Protein AF-A0A401RRT0-F1 (afdb_monomer_lite)

Secondary structure (DSSP, 8-state):
-EEEEEEEE--S---S--S-----EEEEEEEE---TTS--SEEEEE---SS--TT---BTTB--SEEEEEE-TTSHHHHTT--TTPEEEEEEE-

pLDDT: mean 80.52, std 15.67, range [43.44, 97.25]

Foldseek 3Di:
DKKFKKWDFDPDDDPDDDPDPPRDIDIDIFDFDDDPPDDQFFDKDFDDDPDDPPPDDADSQRRAGMFTCAGHVPGRCVVRPHGHGMGTDDMDDD

Structure (mmCIF, N/CA/C/O backbone):
data_AF-A0A401RRT0-F1
#
_entry.id   AF-A0A401RRT0-F1
#
loop_
_atom_site.group_PDB
_atom_site.id
_atom_site.type_symbol
_atom_site.label_atom_id
_atom_site.label_alt_id
_atom_site.label_comp_id
_atom_site.label_asym_id
_atom_site.label_entity_id
_atom_site.label_seq_id
_atom_site.pdbx_PDB_ins_code
_atom_site.Cartn_x
_atom_site.Cartn_y
_atom_site.Cartn_z
_atom_site.occupancy
_atom_site.B_iso_or_equiv
_atom_site.auth_seq_id
_atom_site.auth_comp_id
_atom_site.auth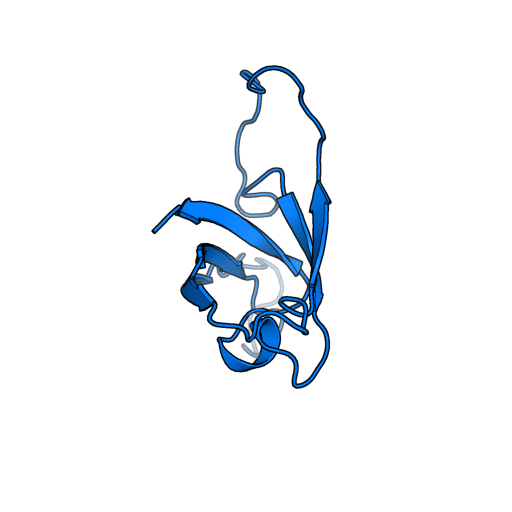_asym_id
_atom_site.auth_atom_id
_atom_site.pdbx_PDB_model_num
ATOM 1 N N . MET A 1 1 ? -10.300 11.451 7.253 1.00 62.38 1 MET A N 1
ATOM 2 C CA . MET A 1 1 ? -10.505 10.591 6.066 1.00 62.38 1 MET A CA 1
ATOM 3 C C . MET A 1 1 ? -9.206 10.584 5.272 1.00 62.38 1 MET A C 1
ATOM 5 O O . MET A 1 1 ? -8.484 11.570 5.344 1.00 62.38 1 MET A O 1
ATOM 9 N N . LYS A 1 2 ? -8.836 9.476 4.622 1.00 72.62 2 LYS A N 1
ATOM 10 C CA . LYS A 1 2 ? -7.665 9.435 3.727 1.00 72.62 2 LYS A CA 1
ATOM 11 C C . LYS A 1 2 ? -8.029 8.714 2.439 1.00 72.62 2 LYS A C 1
ATOM 13 O O . LYS A 1 2 ? -8.689 7.683 2.506 1.00 72.62 2 LYS A O 1
ATOM 18 N N . THR A 1 3 ? -7.571 9.226 1.306 1.00 69.56 3 THR A N 1
ATOM 19 C CA . THR A 1 3 ? -7.701 8.552 0.007 1.00 69.56 3 THR A CA 1
ATOM 20 C C . THR A 1 3 ? -6.342 7.987 -0.380 1.00 69.56 3 THR A C 1
ATOM 22 O O . THR A 1 3 ? -5.337 8.678 -0.215 1.00 69.56 3 THR A O 1
ATOM 25 N N . ALA A 1 4 ?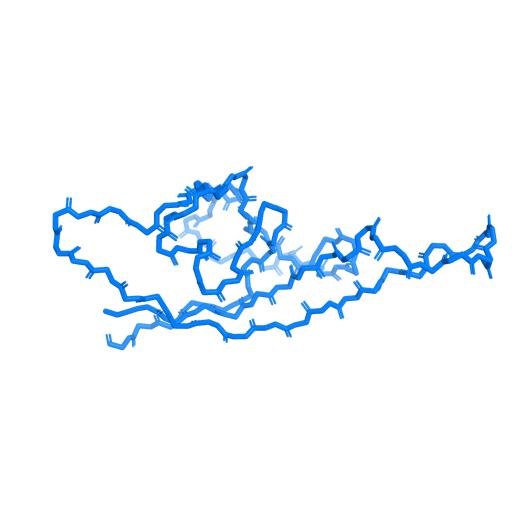 -6.297 6.749 -0.863 1.00 69.88 4 ALA A N 1
ATOM 26 C CA . ALA A 1 4 ? -5.076 6.125 -1.360 1.00 69.88 4 ALA A CA 1
ATOM 27 C C . ALA A 1 4 ? -5.324 5.520 -2.744 1.00 69.88 4 ALA A C 1
ATOM 29 O O . ALA A 1 4 ? -6.253 4.727 -2.906 1.00 69.88 4 ALA A O 1
ATOM 30 N N . ALA A 1 5 ? -4.493 5.887 -3.717 1.00 72.69 5 ALA A N 1
ATOM 31 C CA . ALA A 1 5 ? -4.388 5.198 -4.997 1.00 72.69 5 ALA A CA 1
ATOM 32 C C . ALA A 1 5 ? -3.298 4.132 -4.888 1.00 72.69 5 ALA A C 1
ATOM 34 O O . ALA A 1 5 ? -2.215 4.390 -4.351 1.00 72.69 5 ALA A O 1
ATOM 35 N N . VAL A 1 6 ? -3.607 2.925 -5.344 1.00 78.56 6 VAL A N 1
ATOM 36 C CA . VAL A 1 6 ? -2.846 1.723 -5.028 1.00 78.56 6 VAL A CA 1
ATOM 37 C C . VAL A 1 6 ? -2.742 0.805 -6.233 1.00 78.56 6 VAL A C 1
ATOM 39 O O . VAL A 1 6 ? -3.712 0.629 -6.965 1.00 78.56 6 VAL A O 1
ATOM 42 N N . LEU A 1 7 ? -1.576 0.181 -6.385 1.00 74.50 7 LEU A N 1
ATOM 43 C CA . LEU A 1 7 ? -1.315 -0.836 -7.394 1.00 74.50 7 LEU A CA 1
ATOM 44 C C . LEU A 1 7 ? -1.117 -2.209 -6.745 1.00 74.50 7 LEU A C 1
ATOM 46 O O . LEU A 1 7 ? -0.188 -2.381 -5.955 1.00 74.50 7 LEU A O 1
ATOM 50 N N . GLY A 1 8 ? -1.970 -3.178 -7.077 1.00 65.00 8 GLY A N 1
ATOM 51 C CA . GLY A 1 8 ? -1.865 -4.566 -6.617 1.00 65.00 8 GLY A CA 1
ATOM 52 C C . GLY A 1 8 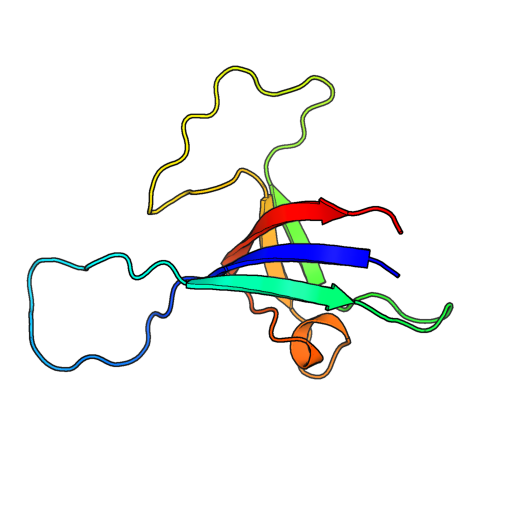? -1.433 -5.516 -7.739 1.00 65.00 8 GLY A C 1
ATOM 53 O O . GLY A 1 8 ? -1.760 -5.299 -8.904 1.00 65.00 8 GLY A O 1
ATOM 54 N N . SER A 1 9 ? -0.708 -6.586 -7.392 1.00 56.97 9 SER A N 1
ATOM 55 C CA . SER A 1 9 ? -0.427 -7.716 -8.294 1.00 56.97 9 SER A CA 1
ATOM 56 C C . SER A 1 9 ? -1.309 -8.911 -7.935 1.00 56.97 9 SER A C 1
ATOM 58 O O . SER A 1 9 ? -1.186 -9.482 -6.848 1.00 56.97 9 SER A O 1
ATOM 60 N N . ASN A 1 10 ? -2.181 -9.327 -8.856 1.00 53.53 10 ASN A N 1
ATOM 61 C CA . ASN A 1 10 ? -2.978 -10.543 -8.701 1.00 53.53 10 ASN A CA 1
ATOM 62 C C . ASN A 1 10 ? -2.138 -11.778 -9.065 1.00 53.53 10 ASN A C 1
ATOM 64 O O . ASN A 1 10 ? -2.055 -12.176 -10.222 1.00 53.53 10 ASN A O 1
ATOM 68 N N . ASN A 1 11 ? -1.570 -12.453 -8.063 1.00 48.91 11 ASN A N 1
ATOM 69 C CA . ASN A 1 11 ? -0.860 -13.733 -8.248 1.00 48.91 11 ASN A CA 1
ATOM 70 C C . ASN A 1 11 ? -1.810 -14.944 -8.390 1.00 48.91 11 ASN A C 1
ATOM 72 O O . ASN A 1 11 ? -1.427 -16.083 -8.121 1.00 48.91 11 ASN A O 1
ATOM 76 N N . GLY A 1 12 ? -3.076 -14.727 -8.753 1.00 53.09 12 GLY A N 1
ATOM 77 C CA . GLY A 1 12 ? -4.119 -15.740 -8.655 1.00 53.09 12 GLY A CA 1
ATOM 78 C C . GLY A 1 12 ? -5.030 -15.798 -9.872 1.00 53.09 12 GLY A C 1
ATOM 79 O O . GLY A 1 12 ? -5.998 -15.052 -9.932 1.00 53.09 12 GLY A O 1
ATOM 80 N N . ARG A 1 13 ? -4.799 -16.827 -10.704 1.00 54.78 13 ARG A N 1
ATOM 81 C CA . ARG A 1 13 ? -5.723 -17.448 -11.680 1.00 54.78 13 ARG A CA 1
ATOM 82 C C . ARG A 1 13 ? -5.742 -16.891 -13.110 1.00 54.78 13 ARG A C 1
ATOM 84 O O . ARG A 1 13 ? -6.749 -16.337 -13.521 1.00 54.78 13 ARG A O 1
ATOM 91 N N . TYR A 1 14 ? -4.763 -17.296 -13.919 1.00 45.28 14 TYR A N 1
ATOM 92 C CA . TYR A 1 14 ? -5.059 -17.789 -15.271 1.00 45.28 14 TYR A CA 1
ATOM 93 C C . TYR A 1 14 ? -4.256 -19.069 -15.508 1.00 45.28 14 TYR A C 1
ATOM 95 O O . TYR A 1 14 ? -3.029 -19.076 -15.508 1.00 45.28 14 TYR A O 1
ATOM 103 N N . LEU A 1 15 ? -4.971 -20.193 -15.601 1.00 49.72 15 LEU A N 1
ATOM 104 C CA . LEU A 1 15 ? -4.404 -21.437 -16.103 1.00 49.72 15 LEU A CA 1
ATOM 105 C C . LEU A 1 15 ? -4.084 -21.216 -17.586 1.00 49.72 15 LEU A C 1
ATOM 107 O O . LEU A 1 15 ? -4.989 -20.838 -18.326 1.00 49.72 15 LEU A O 1
ATOM 111 N N . LEU A 1 16 ? -2.846 -21.541 -17.981 1.00 50.16 16 LEU A N 1
ATOM 112 C CA . LEU A 1 16 ? -2.371 -21.731 -19.360 1.00 50.16 16 LEU A CA 1
ATOM 113 C C . LEU A 1 16 ? -1.720 -20.519 -20.070 1.00 50.16 16 LEU A C 1
ATOM 115 O O . LEU A 1 16 ? -2.244 -20.060 -21.072 1.00 50.16 16 LEU A O 1
ATOM 119 N N . ASP A 1 17 ? -0.535 -20.080 -19.631 1.00 43.44 17 ASP A N 1
ATOM 120 C CA . ASP A 1 17 ? 0.636 -19.927 -20.523 1.00 43.44 17 ASP A CA 1
ATOM 121 C C . ASP A 1 17 ? 1.924 -19.770 -19.690 1.00 43.44 17 ASP A C 1
ATOM 123 O O . ASP A 1 17 ? 1.945 -19.088 -18.670 1.00 43.44 17 ASP A O 1
ATOM 127 N N . SER A 1 18 ? 2.983 -20.487 -20.054 1.00 52.56 18 SER A N 1
ATOM 128 C CA . SER A 1 18 ? 4.045 -20.915 -19.130 1.00 52.56 18 SER A CA 1
ATOM 129 C C . SER A 1 18 ? 5.359 -20.125 -19.214 1.00 52.56 18 SER A C 1
ATOM 131 O O . SER A 1 18 ? 6.302 -20.528 -18.537 1.00 52.56 18 SER A O 1
ATOM 133 N N . PHE A 1 19 ? 5.495 -19.042 -19.993 1.00 48.78 19 PHE A N 1
ATOM 134 C CA . PHE A 1 19 ? 6.807 -18.357 -20.109 1.00 48.78 19 PHE A CA 1
ATOM 135 C C . PHE A 1 19 ? 6.804 -16.827 -20.239 1.00 48.78 19 PHE A C 1
ATOM 137 O O . PHE A 1 19 ? 7.881 -16.234 -20.250 1.00 48.78 19 PHE A O 1
ATOM 144 N N . TYR A 1 20 ? 5.647 -16.171 -20.248 1.00 51.00 20 TYR A N 1
ATOM 145 C CA . TYR A 1 20 ? 5.547 -14.731 -20.020 1.00 51.00 20 TYR A CA 1
ATOM 146 C C . TYR A 1 20 ? 4.652 -14.533 -18.804 1.00 51.00 20 TYR A C 1
ATOM 148 O O . TYR A 1 20 ? 3.434 -14.648 -18.885 1.00 51.00 20 TYR A O 1
ATOM 156 N N . SER A 1 21 ? 5.266 -14.315 -17.641 1.00 55.12 21 SER A N 1
ATOM 157 C CA . SER A 1 21 ? 4.533 -13.846 -16.469 1.00 55.12 21 SER A CA 1
ATOM 158 C C . SER A 1 21 ? 4.097 -12.414 -16.759 1.00 55.12 21 SER A C 1
ATOM 160 O O . SER A 1 21 ? 4.824 -11.475 -16.435 1.00 55.12 21 SER A O 1
ATOM 162 N N . ASP A 1 22 ? 2.960 -12.241 -17.429 1.00 62.84 22 ASP A N 1
ATOM 163 C CA . ASP A 1 22 ? 2.374 -10.921 -17.612 1.00 62.84 22 ASP A CA 1
ATOM 164 C C . ASP A 1 22 ? 2.124 -10.348 -16.217 1.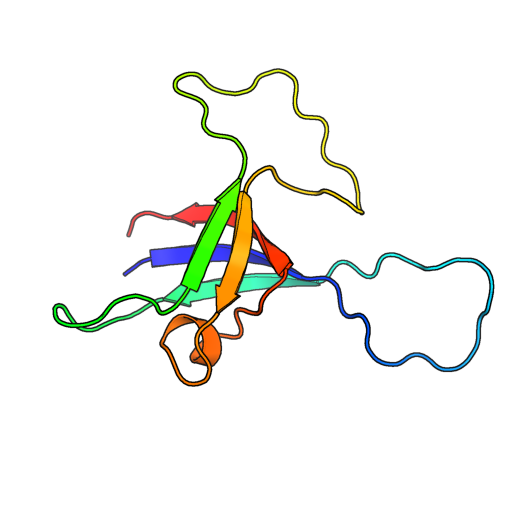00 62.84 22 ASP A C 1
ATOM 166 O O . ASP A 1 22 ? 1.345 -10.881 -15.424 1.00 62.84 22 ASP A O 1
ATOM 170 N N . CYS A 1 23 ? 2.865 -9.295 -15.874 1.00 61.50 23 CYS A N 1
ATOM 171 C CA . CYS A 1 23 ? 2.654 -8.557 -14.641 1.00 61.50 23 CYS A CA 1
ATOM 172 C C . CYS A 1 23 ? 1.314 -7.833 -14.788 1.00 61.50 23 CYS A C 1
ATOM 174 O O . CYS A 1 23 ? 1.242 -6.739 -15.348 1.00 61.50 23 CYS A O 1
ATOM 176 N N . ILE A 1 24 ? 0.234 -8.495 -14.366 1.00 69.06 24 ILE A N 1
ATOM 177 C CA . ILE A 1 24 ? -1.100 -7.904 -14.365 1.00 69.06 24 ILE A CA 1
ATOM 178 C C . ILE A 1 24 ? -1.133 -6.886 -13.232 1.00 69.06 24 ILE A C 1
ATOM 180 O O . ILE A 1 24 ? -1.138 -7.226 -12.048 1.00 69.06 24 ILE A O 1
ATOM 184 N N . ILE A 1 25 ? -1.127 -5.629 -13.645 1.00 75.88 25 ILE A N 1
ATOM 185 C CA . ILE A 1 25 ? -1.196 -4.458 -12.794 1.00 75.88 25 ILE A CA 1
ATOM 186 C C . ILE A 1 25 ? -2.668 -4.085 -12.607 1.00 75.88 25 ILE A C 1
ATOM 188 O O . ILE A 1 25 ? -3.343 -3.739 -13.576 1.00 75.88 25 ILE A O 1
ATOM 192 N N . GLU A 1 26 ? -3.161 -4.125 -11.369 1.00 83.19 26 GLU A N 1
ATOM 193 C CA . GLU A 1 26 ? -4.494 -3.624 -11.025 1.00 83.19 26 GLU A CA 1
ATOM 194 C C . GLU A 1 26 ? -4.394 -2.337 -10.210 1.00 83.19 26 GLU A C 1
ATOM 196 O O . GLU A 1 26 ? -3.885 -2.330 -9.087 1.00 83.19 26 GLU A O 1
ATOM 201 N N . GLU A 1 27 ? -4.899 -1.245 -10.780 1.00 85.56 27 GLU A N 1
ATOM 202 C CA . GLU A 1 27 ? -5.019 0.043 -10.102 1.00 85.56 27 GLU A CA 1
ATOM 203 C C . GLU A 1 27 ? -6.359 0.137 -9.366 1.00 85.56 27 GLU A C 1
ATOM 205 O O . GLU A 1 27 ? -7.416 -0.192 -9.910 1.00 85.56 27 GLU A O 1
ATOM 210 N N . LYS A 1 28 ? -6.325 0.622 -8.124 1.00 87.31 28 LYS A N 1
ATOM 211 C CA . LYS A 1 28 ? -7.522 0.930 -7.338 1.00 87.31 28 LYS A CA 1
ATOM 212 C C . LYS A 1 28 ? -7.335 2.199 -6.521 1.00 87.31 28 LYS A C 1
ATOM 214 O O . LYS A 1 28 ? -6.262 2.450 -5.980 1.00 87.31 28 LYS A O 1
ATOM 219 N N . THR A 1 29 ? -8.424 2.934 -6.332 1.00 90.50 29 THR A N 1
ATOM 220 C CA . THR A 1 29 ? -8.480 4.071 -5.409 1.00 90.50 29 THR A CA 1
ATOM 221 C C . THR A 1 29 ? -9.441 3.747 -4.283 1.00 90.50 29 THR A C 1
ATOM 223 O O . THR A 1 29 ? -10.604 3.423 -4.522 1.00 90.50 29 THR A O 1
ATOM 226 N N . VAL A 1 30 ? -8.960 3.835 -3.047 1.00 91.62 30 VAL A N 1
ATOM 227 C CA . VAL A 1 30 ? -9.740 3.530 -1.849 1.00 91.62 30 VAL A CA 1
ATOM 228 C C . VAL A 1 30 ? -9.860 4.751 -0.954 1.00 91.62 30 VAL A C 1
ATOM 230 O O . VAL A 1 30 ? -8.948 5.573 -0.859 1.00 91.62 30 VAL A O 1
ATOM 233 N N . VAL A 1 31 ? -10.981 4.842 -0.245 1.00 92.44 31 VAL A N 1
ATOM 234 C CA . VAL A 1 31 ? -11.188 5.825 0.818 1.00 92.44 31 VAL A CA 1
ATOM 235 C C . VAL A 1 31 ? -11.177 5.091 2.147 1.00 92.44 31 VAL A C 1
ATOM 237 O O . VAL A 1 31 ? -12.022 4.240 2.404 1.00 92.44 31 VAL A O 1
ATOM 240 N N . LEU A 1 32 ? -10.233 5.446 3.008 1.00 92.19 32 LEU A N 1
ATOM 241 C CA . LEU A 1 32 ? -10.118 4.928 4.358 1.00 92.19 32 LEU A CA 1
ATOM 242 C C . LEU A 1 32 ? -10.818 5.870 5.342 1.00 92.19 32 LEU A C 1
ATOM 244 O O . LEU A 1 32 ? -10.445 7.042 5.510 1.00 92.19 32 LEU A O 1
ATOM 248 N N . GLN A 1 33 ? -11.814 5.327 6.033 1.00 92.25 33 GLN A N 1
ATOM 249 C CA . GLN A 1 33 ? -12.518 5.974 7.133 1.00 92.25 33 GLN A CA 1
ATOM 250 C C . GLN A 1 33 ? -12.358 5.110 8.379 1.00 92.25 33 GLN A C 1
ATOM 252 O O . GLN A 1 33 ? -12.662 3.925 8.354 1.00 92.25 33 GLN A O 1
ATOM 257 N N . LYS A 1 34 ? -11.843 5.710 9.449 1.00 93.50 34 LYS A N 1
ATOM 258 C CA . LYS A 1 34 ? -11.612 5.055 10.735 1.00 93.50 34 LYS A CA 1
ATOM 259 C C . LYS A 1 34 ? -12.187 5.918 11.848 1.00 93.50 34 LYS A C 1
ATOM 261 O O . LYS A 1 34 ? -12.254 7.139 11.691 1.00 93.50 34 LYS A O 1
ATOM 266 N N . ASN A 1 35 ? -12.500 5.305 12.978 1.00 92.81 35 ASN A N 1
ATOM 267 C CA . ASN A 1 35 ? -12.778 6.023 14.215 1.00 92.81 35 ASN A CA 1
ATOM 268 C C . ASN A 1 35 ? -11.489 6.616 14.808 1.00 92.81 35 ASN A C 1
ATOM 270 O O . ASN A 1 35 ? -10.373 6.210 14.467 1.00 92.81 35 ASN A O 1
ATOM 274 N N . ASP A 1 36 ? -11.615 7.566 15.733 1.00 91.19 36 ASP A N 1
ATOM 275 C CA . ASP A 1 36 ? -10.448 8.222 16.339 1.00 91.19 36 ASP A CA 1
ATOM 276 C C . ASP A 1 36 ? -9.584 7.251 17.160 1.00 91.19 36 ASP A C 1
ATOM 278 O O . ASP A 1 36 ? -8.358 7.361 17.144 1.00 91.19 36 ASP A O 1
ATOM 282 N N . ASN A 1 37 ? -10.207 6.236 17.768 1.00 93.88 37 ASN A N 1
ATOM 283 C CA . ASN A 1 37 ? -9.557 5.281 18.671 1.00 93.88 37 ASN A CA 1
ATOM 284 C C . ASN A 1 37 ? -8.927 4.056 17.982 1.00 93.88 37 ASN A C 1
ATOM 286 O O . ASN A 1 37 ? -8.382 3.198 18.672 1.00 93.88 37 ASN A O 1
ATOM 290 N N . GLU A 1 38 ? -8.995 3.941 16.654 1.00 93.50 38 GLU A N 1
ATOM 291 C CA . GLU A 1 38 ? -8.408 2.813 15.916 1.00 93.50 38 GLU A CA 1
ATOM 292 C C . GLU A 1 38 ? -7.360 3.272 14.894 1.00 93.50 38 GLU A C 1
ATOM 294 O O . GLU A 1 38 ? -7.280 4.450 14.540 1.00 93.50 38 GLU A O 1
ATOM 299 N N . GLY A 1 39 ? -6.520 2.350 14.428 1.00 94.62 39 GLY A N 1
ATOM 300 C CA . GLY A 1 39 ? -5.630 2.572 13.288 1.00 94.62 39 GLY A CA 1
ATOM 301 C C . GLY A 1 39 ? -6.319 2.241 11.963 1.00 94.62 39 GLY A C 1
ATOM 302 O O . GLY A 1 39 ? -7.429 1.724 11.936 1.00 94.62 39 GLY A O 1
ATOM 303 N N . PHE A 1 40 ? -5.647 2.494 10.839 1.00 95.38 40 PHE A N 1
ATOM 304 C CA . PHE A 1 40 ? -6.150 2.025 9.541 1.00 95.38 40 PHE A CA 1
ATOM 305 C C . PHE A 1 40 ? -5.938 0.516 9.313 1.00 95.38 40 PHE A C 1
ATOM 307 O O . PHE A 1 40 ? -6.544 -0.040 8.403 1.00 95.38 40 PHE A O 1
ATOM 314 N N . GLY A 1 41 ? -5.111 -0.150 10.126 1.00 96.56 41 GLY A N 1
ATOM 315 C CA . GLY A 1 41 ? -4.889 -1.598 10.053 1.00 96.56 41 GLY A CA 1
ATOM 316 C C . GLY A 1 41 ? -3.941 -2.035 8.933 1.00 96.56 41 GLY A C 1
ATOM 317 O O . GLY A 1 41 ? -4.244 -2.974 8.204 1.00 96.56 41 GLY A O 1
ATOM 318 N N . PHE A 1 42 ? -2.831 -1.320 8.733 1.00 96.31 42 PHE A N 1
ATOM 319 C CA . PHE A 1 42 ? -1.763 -1.731 7.819 1.00 96.31 42 PHE A CA 1
ATOM 320 C C . PHE A 1 42 ? -0.397 -1.235 8.297 1.00 96.31 42 PHE A C 1
ATOM 322 O O . PHE A 1 42 ? -0.301 -0.215 8.986 1.00 96.31 42 PHE A O 1
ATOM 329 N N . VAL A 1 43 ? 0.658 -1.928 7.873 1.00 96.38 43 VAL A N 1
ATOM 330 C CA . VAL A 1 43 ? 2.054 -1.516 8.054 1.00 96.38 43 VAL A CA 1
ATOM 331 C C . VAL A 1 43 ? 2.602 -1.039 6.717 1.00 96.38 43 VAL A C 1
ATOM 333 O O . VAL A 1 43 ? 2.532 -1.748 5.713 1.00 96.38 43 VAL A O 1
ATOM 336 N N . LEU A 1 44 ? 3.147 0.177 6.703 1.00 94.00 44 LEU A N 1
ATOM 337 C CA . LEU A 1 44 ? 3.773 0.758 5.521 1.00 94.00 44 LEU A CA 1
ATOM 338 C C . LEU A 1 44 ? 5.283 0.533 5.557 1.00 94.00 44 LEU A C 1
ATOM 340 O O . LEU A 1 44 ? 5.935 0.882 6.542 1.00 94.00 44 LEU A O 1
ATOM 344 N N . ARG A 1 45 ? 5.840 0.031 4.455 1.00 94.12 45 ARG A N 1
ATOM 345 C CA . ARG A 1 45 ? 7.282 -0.129 4.265 1.00 94.12 45 ARG A CA 1
ATOM 346 C C . ARG A 1 45 ? 7.724 0.564 2.986 1.00 94.12 45 ARG A C 1
ATOM 348 O O . ARG A 1 45 ? 6.993 0.606 2.003 1.00 94.12 45 ARG A O 1
ATOM 355 N N . GLY A 1 46 ? 8.924 1.129 3.000 1.00 90.44 46 GLY A N 1
ATOM 356 C CA . GLY A 1 46 ? 9.457 1.819 1.835 1.00 90.44 46 GLY A CA 1
ATOM 357 C C . GLY A 1 46 ? 10.710 2.622 2.127 1.00 90.44 46 GLY A C 1
ATOM 358 O O . GLY A 1 46 ? 11.178 2.683 3.267 1.00 90.44 46 GLY A O 1
ATOM 359 N N . ALA A 1 47 ? 11.246 3.244 1.081 1.00 83.06 47 ALA A N 1
ATOM 360 C CA . ALA A 1 47 ? 12.354 4.177 1.221 1.00 83.06 47 ALA A CA 1
ATOM 361 C C . ALA A 1 47 ? 11.916 5.394 2.052 1.00 83.06 47 ALA A C 1
ATOM 363 O O . ALA A 1 47 ? 10.846 5.966 1.829 1.00 83.06 47 ALA A O 1
ATOM 364 N N . LYS A 1 48 ? 12.756 5.798 3.008 1.00 76.81 48 LYS A N 1
ATOM 365 C CA . LYS A 1 48 ? 12.606 7.073 3.707 1.00 76.81 48 LYS A CA 1
ATOM 366 C C . LYS A 1 48 ? 13.443 8.111 2.970 1.00 76.81 48 LYS A C 1
ATOM 368 O O . LYS A 1 48 ? 14.621 7.867 2.725 1.00 76.81 48 LYS A O 1
ATOM 373 N N . ALA A 1 49 ? 12.846 9.248 2.644 1.00 72.38 49 ALA A N 1
ATOM 374 C CA . ALA A 1 49 ? 13.554 10.343 2.008 1.00 72.38 49 ALA A CA 1
ATOM 375 C C . ALA A 1 49 ? 13.125 11.661 2.646 1.00 72.38 49 ALA A C 1
ATOM 377 O O . ALA A 1 49 ? 11.936 11.971 2.687 1.00 72.38 49 ALA A O 1
ATOM 378 N N . ASP A 1 50 ? 14.095 12.404 3.178 1.00 70.12 50 ASP A N 1
ATOM 379 C CA . ASP A 1 50 ? 13.858 13.743 3.733 1.00 70.12 50 ASP A CA 1
ATOM 380 C C . ASP A 1 50 ? 13.767 14.801 2.611 1.00 70.12 50 ASP A C 1
ATOM 382 O O . ASP A 1 50 ? 13.235 15.891 2.808 1.00 70.12 50 ASP A O 1
ATOM 386 N N . THR A 1 51 ? 14.237 14.451 1.409 1.00 71.44 51 THR A N 1
ATOM 387 C CA . THR A 1 51 ? 14.100 15.198 0.152 1.00 71.44 51 THR A CA 1
ATOM 388 C C . THR A 1 51 ? 13.418 14.316 -0.900 1.00 71.44 51 THR A C 1
ATOM 390 O O . THR A 1 51 ? 13.542 13.092 -0.813 1.00 71.44 51 THR A O 1
ATOM 393 N N . PRO A 1 52 ? 12.723 14.874 -1.910 1.00 67.69 52 PRO A N 1
ATOM 394 C CA . PRO A 1 52 ? 12.175 14.075 -3.007 1.00 67.69 52 PRO A CA 1
ATOM 395 C C . PRO A 1 52 ? 13.258 13.192 -3.646 1.00 67.69 52 PRO A C 1
ATOM 397 O O . PRO A 1 52 ? 14.366 13.662 -3.903 1.00 67.69 52 PRO A O 1
ATOM 400 N N . ILE A 1 53 ? 12.960 11.910 -3.876 1.00 69.88 53 ILE A N 1
ATOM 401 C CA . ILE A 1 53 ? 13.874 11.008 -4.589 1.00 69.88 53 ILE A CA 1
ATOM 402 C C . ILE A 1 53 ? 13.728 11.315 -6.077 1.00 69.88 53 ILE A C 1
ATOM 404 O O . ILE A 1 53 ? 12.774 10.873 -6.710 1.00 69.88 53 ILE A O 1
ATOM 408 N N . GLU A 1 54 ? 14.659 12.097 -6.620 1.00 68.19 54 GLU A N 1
ATOM 409 C CA . GLU A 1 54 ? 14.645 12.504 -8.033 1.00 68.19 54 GLU A CA 1
ATOM 410 C C . GLU A 1 54 ? 14.970 11.347 -8.998 1.00 68.19 54 GLU A C 1
ATOM 412 O O . GLU A 1 54 ? 14.630 11.415 -10.174 1.00 68.19 54 GLU A O 1
ATOM 417 N N . GLU A 1 55 ? 15.572 10.256 -8.511 1.00 76.12 55 GLU A N 1
ATOM 418 C CA . GLU A 1 55 ? 16.129 9.178 -9.345 1.00 76.12 55 GLU A CA 1
ATOM 419 C C . GLU A 1 55 ? 15.332 7.857 -9.308 1.00 76.12 55 GLU A C 1
ATOM 421 O O . GLU A 1 55 ? 15.867 6.779 -9.570 1.00 76.12 55 GLU A O 1
ATOM 426 N N . PHE A 1 56 ? 14.035 7.902 -8.989 1.00 81.50 56 PHE A N 1
ATOM 427 C CA . PHE A 1 56 ? 13.194 6.705 -9.058 1.00 81.50 56 PHE A CA 1
ATOM 428 C C . PHE A 1 56 ? 12.578 6.530 -10.450 1.00 81.50 56 PHE A C 1
ATOM 430 O O . PHE A 1 56 ? 11.781 7.352 -10.892 1.00 81.50 56 PHE A O 1
ATOM 437 N N . THR A 1 57 ? 12.912 5.425 -11.122 1.00 87.00 57 THR A N 1
ATOM 438 C CA . THR A 1 57 ? 12.249 4.998 -12.364 1.00 87.00 57 THR A CA 1
ATOM 439 C C . THR A 1 57 ? 11.314 3.823 -12.055 1.00 87.00 57 THR A C 1
ATOM 441 O O . THR A 1 57 ? 11.812 2.719 -11.814 1.00 87.00 57 THR A O 1
ATOM 444 N N . PRO A 1 58 ? 9.981 4.026 -12.042 1.00 85.12 58 PRO A N 1
ATOM 445 C CA . PRO A 1 58 ? 9.017 2.954 -11.821 1.00 85.12 58 PRO A CA 1
ATOM 446 C C . PRO A 1 58 ? 9.163 1.829 -12.844 1.00 85.12 58 PRO A C 1
ATOM 448 O O . PRO A 1 58 ? 9.380 2.071 -14.033 1.00 85.12 58 PRO A O 1
ATOM 451 N N . THR A 1 59 ? 8.975 0.593 -12.396 1.00 84.44 59 THR A N 1
ATOM 452 C CA . THR A 1 59 ? 8.862 -0.575 -13.280 1.00 84.44 59 THR A CA 1
ATOM 453 C C . THR A 1 59 ? 7.558 -1.313 -12.993 1.00 84.44 59 THR A C 1
ATOM 455 O O . THR A 1 59 ? 7.037 -1.185 -11.886 1.00 84.44 59 THR A O 1
ATOM 458 N N . PRO A 1 60 ? 7.040 -2.136 -13.923 1.00 81.56 60 PRO A N 1
ATOM 459 C CA . PRO A 1 60 ? 5.863 -2.960 -13.647 1.00 81.56 60 PRO A CA 1
ATOM 460 C C . PRO A 1 60 ? 5.982 -3.798 -12.364 1.00 81.56 60 PRO A C 1
ATOM 462 O O . PRO A 1 60 ? 5.035 -3.891 -11.594 1.00 81.56 60 PRO A O 1
ATOM 465 N N . ALA A 1 61 ? 7.173 -4.343 -12.091 1.00 80.69 61 ALA A N 1
ATOM 466 C CA . ALA A 1 61 ? 7.439 -5.158 -10.904 1.00 80.69 61 ALA A CA 1
ATOM 467 C C . ALA A 1 61 ? 7.715 -4.335 -9.630 1.00 80.69 61 ALA A C 1
ATOM 469 O O . ALA A 1 61 ? 7.693 -4.877 -8.525 1.00 80.69 61 ALA A O 1
ATOM 470 N N . PHE A 1 62 ? 8.021 -3.045 -9.776 1.00 86.12 62 PHE A N 1
ATOM 471 C CA . PHE A 1 62 ? 8.328 -2.142 -8.672 1.00 86.12 62 PHE A CA 1
ATOM 472 C C . PHE A 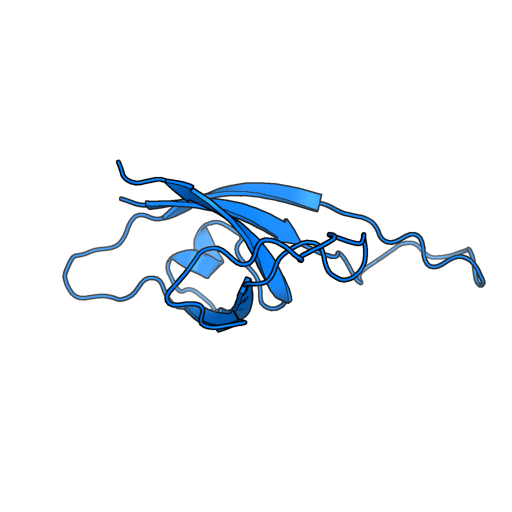1 62 ? 7.840 -0.722 -9.016 1.00 86.12 62 PHE A C 1
ATOM 474 O O . PHE A 1 62 ? 8.626 0.123 -9.461 1.00 86.12 62 PHE A O 1
ATOM 481 N N . PRO A 1 63 ? 6.524 -0.478 -8.900 1.00 88.44 63 PRO A N 1
ATOM 482 C CA . PRO A 1 63 ? 5.869 0.724 -9.419 1.00 88.44 63 PRO A CA 1
ATOM 483 C C . PRO A 1 63 ? 6.009 1.944 -8.499 1.00 88.44 63 PRO A C 1
ATOM 485 O O . PRO A 1 63 ? 5.856 3.073 -8.954 1.00 88.44 63 PRO A O 1
ATOM 488 N N . ALA A 1 64 ? 6.301 1.741 -7.212 1.00 90.19 64 ALA A N 1
ATOM 489 C CA . ALA A 1 64 ? 6.441 2.812 -6.230 1.00 90.19 64 ALA A CA 1
ATOM 490 C C . ALA A 1 64 ? 7.415 2.432 -5.110 1.00 90.19 64 ALA A C 1
ATOM 492 O O . ALA A 1 64 ? 7.758 1.271 -4.905 1.00 90.19 64 ALA A O 1
ATOM 493 N N . LEU A 1 65 ? 7.850 3.439 -4.357 1.00 90.06 65 LEU A N 1
ATOM 494 C CA . LEU A 1 65 ? 8.821 3.280 -3.273 1.00 90.06 65 LEU A CA 1
ATOM 495 C C . LEU A 1 65 ? 8.205 2.806 -1.955 1.00 90.06 65 LEU A C 1
ATOM 497 O O . LEU A 1 65 ? 8.942 2.426 -1.044 1.00 90.06 65 LEU A O 1
ATOM 501 N N . GLN A 1 66 ? 6.880 2.872 -1.836 1.00 92.38 66 GLN A N 1
ATOM 502 C CA . GLN A 1 66 ? 6.133 2.533 -0.633 1.00 92.38 66 GLN A CA 1
ATOM 503 C C . GLN A 1 66 ? 5.106 1.450 -0.951 1.00 92.38 66 GLN A C 1
ATOM 505 O O . GLN A 1 66 ? 4.392 1.542 -1.947 1.00 92.38 66 GLN A O 1
ATOM 510 N N . TYR A 1 67 ? 5.017 0.445 -0.088 1.00 93.00 67 TYR A N 1
ATOM 511 C CA . TYR A 1 67 ? 4.072 -0.659 -0.210 1.00 93.00 67 TYR A CA 1
ATOM 512 C C . TYR A 1 67 ? 3.570 -1.119 1.159 1.00 93.00 67 TYR A C 1
ATOM 514 O O . TYR A 1 67 ? 4.177 -0.844 2.200 1.00 93.00 67 TYR A O 1
ATOM 522 N N . LEU A 1 68 ? 2.445 -1.828 1.158 1.00 94.69 68 LEU A N 1
ATOM 523 C CA . LEU A 1 68 ? 1.850 -2.414 2.351 1.00 94.69 68 LEU A CA 1
ATOM 524 C C . LEU A 1 68 ? 2.594 -3.704 2.704 1.00 94.69 68 LEU A C 1
ATOM 526 O O . LEU A 1 68 ? 2.428 -4.729 2.046 1.00 94.69 68 LEU A O 1
ATOM 530 N N . GLU A 1 69 ? 3.425 -3.655 3.743 1.00 95.81 69 GLU A N 1
ATOM 531 C CA . GLU A 1 69 ? 4.133 -4.834 4.257 1.00 95.81 69 GLU A CA 1
ATOM 532 C C . GLU A 1 69 ? 3.170 -5.822 4.918 1.00 95.81 69 GLU A C 1
ATOM 534 O O . GLU A 1 69 ? 3.343 -7.034 4.803 1.00 95.81 69 GLU A O 1
ATOM 539 N N . SER A 1 70 ? 2.126 -5.309 5.566 1.00 96.50 70 SER A N 1
ATOM 540 C CA . SER A 1 70 ? 1.016 -6.111 6.063 1.00 96.50 70 SER A CA 1
ATOM 541 C C . SER A 1 70 ? -0.279 -5.307 6.070 1.00 96.50 70 SER A C 1
ATOM 543 O O . SER A 1 70 ? -0.270 -4.079 6.183 1.00 96.50 70 SER A O 1
ATOM 545 N N . VAL A 1 71 ? -1.400 -6.015 5.968 1.00 96.38 71 VAL A N 1
ATOM 546 C CA . VAL A 1 71 ? -2.746 -5.479 6.182 1.00 96.38 71 VAL A CA 1
ATOM 547 C C . VAL A 1 71 ? -3.457 -6.393 7.170 1.00 96.38 71 VAL A C 1
ATOM 549 O O . VAL A 1 71 ? -3.493 -7.606 6.965 1.00 96.38 71 VAL A O 1
ATOM 552 N N . ASP A 1 72 ? -4.010 -5.815 8.231 1.00 97.25 72 ASP A N 1
ATOM 553 C CA . ASP A 1 72 ? -4.712 -6.559 9.271 1.00 97.25 72 ASP A CA 1
ATOM 554 C C . ASP A 1 72 ? -6.041 -7.085 8.718 1.00 97.25 72 ASP A C 1
ATOM 556 O O . ASP A 1 72 ? -6.891 -6.310 8.264 1.00 97.25 72 ASP A O 1
ATOM 560 N N . GLU A 1 73 ? -6.243 -8.403 8.763 1.00 95.88 73 GLU A N 1
ATOM 561 C CA . GLU A 1 73 ? -7.499 -9.013 8.327 1.00 95.88 73 GLU A CA 1
ATOM 562 C C . GLU A 1 73 ? -8.685 -8.449 9.119 1.00 95.88 73 GLU A C 1
ATOM 564 O O . GLU A 1 73 ? -8.688 -8.401 10.348 1.00 95.88 73 GLU A O 1
ATOM 569 N N . GLY A 1 74 ? -9.710 -7.997 8.396 1.00 95.19 74 GLY A N 1
ATOM 570 C CA . GLY A 1 74 ? -10.901 -7.390 8.990 1.00 95.19 74 GLY A CA 1
ATOM 571 C C . GLY A 1 74 ? -10.737 -5.935 9.445 1.00 95.19 74 GLY A C 1
ATOM 572 O O . GLY A 1 74 ? -11.749 -5.320 9.778 1.00 95.19 74 GLY A O 1
ATOM 573 N N . GLY A 1 75 ? -9.528 -5.363 9.409 1.00 95.44 75 GLY A N 1
ATOM 574 C CA . GLY A 1 75 ? -9.282 -3.949 9.702 1.00 95.44 75 GLY A CA 1
ATOM 575 C C . GLY A 1 75 ? -9.804 -2.998 8.617 1.00 95.44 75 GLY A C 1
ATOM 576 O O . GLY A 1 75 ? -10.221 -3.420 7.536 1.00 95.44 75 GLY A O 1
ATOM 577 N N . VAL A 1 76 ? -9.744 -1.690 8.886 1.00 96.25 76 VAL A N 1
ATOM 578 C CA . VAL A 1 76 ? -10.271 -0.640 7.989 1.00 96.25 76 VAL A CA 1
ATOM 579 C C . VAL A 1 76 ? -9.711 -0.760 6.566 1.00 96.25 76 VAL A C 1
ATOM 581 O O . VAL A 1 76 ? -10.466 -0.749 5.599 1.00 96.25 76 VAL A O 1
ATOM 584 N N . ALA A 1 77 ? -8.396 -0.926 6.418 1.00 94.38 77 ALA A N 1
ATOM 585 C CA . ALA A 1 77 ? -7.743 -1.091 5.122 1.00 94.38 77 ALA A CA 1
ATOM 586 C C . ALA A 1 77 ? -8.153 -2.377 4.393 1.00 94.38 77 ALA A C 1
ATOM 588 O O . ALA A 1 77 ? -8.409 -2.356 3.190 1.00 94.38 77 ALA A O 1
ATOM 589 N N . TRP A 1 78 ? -8.280 -3.493 5.111 1.00 95.25 78 TRP A N 1
ATOM 590 C CA . TRP A 1 78 ? -8.732 -4.748 4.515 1.00 95.25 78 TRP A CA 1
ATOM 591 C C . TRP A 1 78 ? -10.143 -4.627 3.933 1.00 95.25 78 TRP A C 1
ATOM 593 O O . TRP A 1 78 ? -10.415 -5.118 2.832 1.00 95.25 78 TRP A O 1
ATOM 603 N N . GLN A 1 79 ? -11.041 -3.955 4.652 1.00 94.75 79 GLN A N 1
ATOM 604 C CA . GLN A 1 79 ? -12.439 -3.789 4.255 1.00 94.75 79 GLN A CA 1
ATOM 605 C C . GLN A 1 79 ? -12.607 -2.927 2.998 1.00 94.75 79 GLN A C 1
ATOM 607 O O . GLN A 1 79 ? -13.544 -3.147 2.235 1.00 94.75 79 GLN A O 1
ATOM 612 N N . THR A 1 80 ? -11.684 -2.001 2.735 1.00 93.31 80 THR A N 1
ATOM 613 C CA . THR A 1 80 ? -11.687 -1.184 1.509 1.00 93.31 80 THR A CA 1
ATOM 614 C C . THR A 1 80 ? -10.987 -1.860 0.332 1.00 93.31 80 THR A C 1
ATOM 616 O O . THR A 1 80 ? -10.934 -1.302 -0.761 1.00 93.31 80 THR A O 1
ATOM 619 N N . GLY A 1 81 ? -10.475 -3.075 0.536 1.00 91.50 81 GLY A N 1
ATOM 620 C CA . GLY A 1 81 ? -9.833 -3.874 -0.499 1.00 91.50 81 GLY A CA 1
ATOM 621 C C . GLY A 1 81 ? -8.314 -3.744 -0.547 1.00 91.50 81 GLY A C 1
ATOM 622 O O . GLY A 1 81 ? -7.717 -4.350 -1.433 1.00 91.50 81 GLY A O 1
ATOM 623 N N . LEU A 1 82 ? -7.666 -3.019 0.376 1.00 93.81 82 LEU A N 1
ATOM 624 C CA . LEU A 1 82 ? -6.202 -3.026 0.478 1.00 93.81 82 LEU A CA 1
ATOM 625 C C . LEU A 1 82 ? -5.694 -4.403 0.910 1.00 93.81 82 LEU A C 1
ATOM 627 O O . LEU A 1 82 ? -6.314 -5.079 1.736 1.00 93.81 82 LEU A O 1
ATOM 631 N N . ARG A 1 83 ? -4.571 -4.837 0.348 1.00 94.38 83 ARG A N 1
ATOM 632 C CA . ARG A 1 83 ? -3.954 -6.141 0.601 1.00 94.38 83 ARG A CA 1
ATOM 633 C C . ARG A 1 83 ? -2.443 -6.002 0.743 1.00 94.38 83 ARG A C 1
ATOM 635 O O . ARG A 1 83 ? -1.842 -5.060 0.248 1.00 94.38 83 ARG A O 1
ATOM 642 N N . THR A 1 84 ? -1.824 -6.952 1.434 1.00 94.00 84 THR A N 1
ATOM 643 C CA . THR A 1 84 ? -0.362 -7.031 1.534 1.00 94.00 84 THR A CA 1
ATOM 644 C C . THR A 1 84 ? 0.275 -7.075 0.142 1.00 94.00 84 THR A C 1
ATOM 646 O O . THR A 1 84 ? -0.184 -7.823 -0.719 1.00 94.00 84 THR A O 1
ATOM 649 N N . GLY A 1 85 ? 1.340 -6.299 -0.064 1.00 92.19 85 GLY A N 1
ATOM 650 C CA . GLY A 1 85 ? 2.055 -6.186 -1.340 1.00 92.19 85 GLY A CA 1
ATOM 651 C C . GLY A 1 85 ? 1.544 -5.080 -2.267 1.00 92.19 85 GLY A C 1
ATOM 652 O O . GLY A 1 85 ? 2.196 -4.778 -3.260 1.00 92.19 85 GLY A O 1
ATOM 653 N N . ASP A 1 86 ? 0.424 -4.449 -1.929 1.00 93.12 86 ASP A N 1
ATOM 654 C CA . ASP A 1 86 ? -0.076 -3.260 -2.611 1.00 93.12 86 ASP A CA 1
ATOM 655 C C . ASP A 1 86 ? 0.925 -2.096 -2.525 1.00 93.12 86 ASP A C 1
ATOM 657 O O . ASP A 1 86 ? 1.384 -1.744 -1.436 1.00 93.12 86 ASP A O 1
ATOM 661 N N . PHE A 1 87 ? 1.215 -1.446 -3.648 1.00 93.06 87 PHE A N 1
ATOM 662 C CA . PHE A 1 87 ? 2.057 -0.251 -3.712 1.00 93.06 87 PHE A CA 1
ATOM 663 C C . PHE A 1 87 ? 1.228 1.027 -3.591 1.00 93.06 87 PHE A C 1
ATOM 665 O O . PHE A 1 87 ? 0.207 1.155 -4.260 1.00 93.06 87 PHE A O 1
ATOM 672 N N . LEU A 1 88 ? 1.678 1.999 -2.792 1.00 91.31 88 LEU A N 1
ATOM 673 C CA . LEU A 1 88 ? 1.045 3.318 -2.714 1.00 91.31 88 LEU A CA 1
ATOM 674 C C . LEU A 1 88 ? 1.542 4.216 -3.851 1.00 91.31 88 LEU A C 1
ATOM 676 O O . LEU A 1 88 ? 2.738 4.486 -3.946 1.00 91.31 88 LEU A O 1
ATOM 680 N N . ILE A 1 89 ? 0.613 4.704 -4.671 1.00 87.38 89 ILE A N 1
ATOM 681 C CA . ILE A 1 89 ? 0.894 5.594 -5.806 1.00 87.38 89 ILE A CA 1
ATOM 682 C C . ILE A 1 89 ? 0.604 7.049 -5.436 1.00 87.38 89 ILE A C 1
ATOM 684 O O . ILE A 1 89 ? 1.429 7.928 -5.667 1.00 87.38 89 ILE A O 1
ATOM 688 N N . GLU A 1 90 ? -0.542 7.302 -4.803 1.00 86.12 90 GLU A N 1
ATOM 689 C CA . GLU A 1 90 ? -0.944 8.636 -4.358 1.00 86.12 90 GLU A CA 1
ATOM 690 C C . GLU A 1 90 ? -1.647 8.555 -3.003 1.00 86.12 90 GLU A C 1
ATOM 692 O O . GLU A 1 90 ? -2.421 7.630 -2.745 1.00 86.12 90 GLU A O 1
ATOM 697 N N . VAL A 1 91 ? -1.397 9.538 -2.135 1.00 83.25 91 VAL A N 1
ATOM 698 C CA . VAL A 1 91 ? -2.092 9.682 -0.851 1.00 83.25 91 VAL A CA 1
ATOM 699 C C . VAL A 1 91 ? -2.683 11.084 -0.756 1.00 83.25 91 VAL A C 1
ATOM 701 O O . VAL A 1 91 ? -1.956 12.071 -0.663 1.00 83.25 91 VAL A O 1
ATOM 704 N N . GLY A 1 92 ? -4.011 11.164 -0.741 1.00 80.12 92 GLY A N 1
ATOM 705 C CA . GLY A 1 92 ? -4.752 12.416 -0.620 1.00 80.12 92 GLY A CA 1
ATOM 706 C C . GLY A 1 92 ? -4.970 12.845 0.834 1.00 80.12 92 GLY A C 1
ATOM 707 O O . GLY A 1 92 ? -5.199 12.012 1.720 1.00 80.12 92 GLY A O 1
ATOM 708 N N . GLN A 1 93 ? -4.952 14.160 1.066 1.00 59.47 93 GL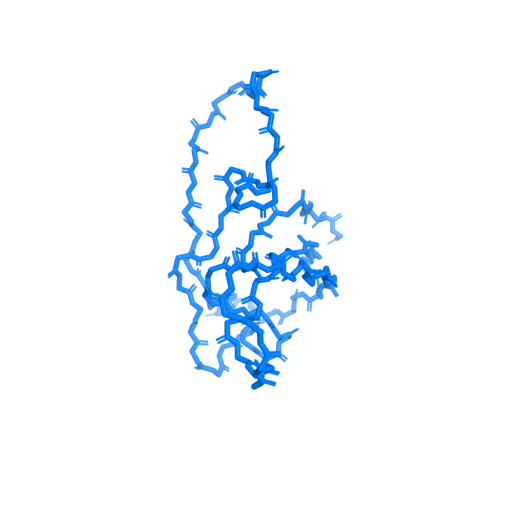N A N 1
ATOM 709 C CA . GLN A 1 93 ? -5.423 14.796 2.299 1.00 59.47 93 GLN A CA 1
ATOM 710 C C . GLN A 1 93 ? -6.782 15.449 2.020 1.00 59.47 93 GLN A C 1
ATOM 712 O O . GLN A 1 93 ? -6.850 16.426 1.281 1.00 59.47 93 GLN A O 1
ATOM 717 N N . SER A 1 94 ? -7.860 14.888 2.571 1.00 56.22 94 SER A N 1
ATOM 718 C CA . SER A 1 94 ? -9.198 15.500 2.583 1.00 56.22 94 SER A CA 1
ATOM 719 C C . SER A 1 94 ? -9.561 15.928 3.994 1.00 56.22 94 SER A C 1
ATOM 721 O O . SER A 1 94 ? -9.456 15.036 4.877 1.00 56.22 94 SER A O 1
#

Sequence (94 aa):
MKTAAVLGSNNGRYLLDSFYSDCIIEEKTVVLQKNDNEGFGFVLRGAKADTPIEEFTPTPAFPALQYLESVDEGGVAWQTGLRTGDFLIEVGQS

Organism: Chiloscyllium punctatum (NCBI:txid137246)

Radius of gyration: 14.88 Å; chains: 1; bounding box: 29×37×39 Å

InterPro domains:
  IPR001478 PDZ domain [PS50106] (29-94)
  IPR036034 PDZ superfamily [G3DSA:2.30.42.10] (20-94)
  IPR036034 PDZ superfamily [SSF50156] (24-92)